Protein AF-A0A7W7I4G4-F1 (afdb_monomer_lite)

Radius of gyration: 18.96 Å; chains: 1; bounding box: 63×33×64 Å

Sequence (135 aa):
MEDLALRLAAIDADACAALRVISYFDSLAGARADLTPIVRGAAILADCPARLLDPARRVRVRVTGAGRVEWRDGTPDPEWMSVAVGTVTLWLERPGPAGPVETMILVRAADAVLAALNRTRGRGRGGAATPRAAG

Secondary structure (DSSP, 8-state):
-HHHHHHHHHHHHHHHHHHHHHHHHHHHHHTT--HHHHHHHHHHHTTS-EEEEETTTTEEEEE-TTS-EE---SPPPTTEEEEEETTEEEEEEEES---HHHHHHHHHHHHHHHHHHHHHHHGGGSS--------

pLDDT: mean 87.65, std 13.45, range [50.03, 98.12]

Organism: NCBI:txid1868

Structure (mmCIF, N/CA/C/O backbone):
data_AF-A0A7W7I4G4-F1
#
_entry.id   AF-A0A7W7I4G4-F1
#
loop_
_atom_site.group_PDB
_atom_site.id
_atom_site.type_symbol
_atom_site.label_atom_id
_atom_site.label_alt_id
_atom_site.label_comp_id
_atom_site.label_asym_id
_atom_site.label_entity_id
_atom_site.label_seq_id
_atom_site.pdbx_PDB_ins_code
_atom_site.Cartn_x
_atom_site.Cartn_y
_atom_site.Cartn_z
_atom_site.occupancy
_atom_site.B_iso_or_equiv
_atom_site.auth_seq_id
_atom_site.auth_comp_id
_atom_site.auth_asym_id
_atom_site.auth_atom_id
_atom_site.pdbx_PDB_model_num
ATOM 1 N N . MET A 1 1 ? 22.891 7.201 -31.309 1.00 57.62 1 MET A N 1
ATOM 2 C CA . MET A 1 1 ? 21.647 7.997 -31.174 1.00 57.62 1 MET A CA 1
ATOM 3 C C . MET A 1 1 ? 20.489 7.200 -30.559 1.00 57.62 1 MET A C 1
ATOM 5 O O . MET A 1 1 ? 19.475 7.810 -30.260 1.00 57.62 1 MET A O 1
ATOM 9 N N . GLU A 1 2 ? 20.621 5.892 -30.303 1.00 62.09 2 GLU A N 1
ATOM 10 C CA . GLU A 1 2 ? 19.525 5.049 -29.776 1.00 62.09 2 GLU A CA 1
ATOM 11 C C . GLU A 1 2 ? 19.226 5.208 -28.271 1.00 62.09 2 GLU A C 1
ATOM 13 O O . GLU A 1 2 ? 18.084 5.020 -27.860 1.00 62.09 2 GLU A O 1
ATOM 18 N N . ASP A 1 3 ? 20.199 5.624 -27.452 1.00 74.06 3 ASP A N 1
ATOM 19 C CA . ASP A 1 3 ? 20.037 5.733 -25.986 1.00 74.06 3 ASP A CA 1
ATOM 20 C C . ASP A 1 3 ? 18.959 6.752 -25.557 1.00 74.06 3 ASP A C 1
ATOM 22 O O . ASP A 1 3 ? 18.190 6.526 -24.625 1.00 74.06 3 ASP A O 1
ATOM 26 N N . LEU A 1 4 ? 18.839 7.865 -26.287 1.00 73.81 4 LEU A N 1
ATOM 27 C CA . LEU A 1 4 ? 17.876 8.928 -25.981 1.00 73.81 4 LEU A CA 1
ATOM 28 C C . LEU A 1 4 ? 16.427 8.514 -26.271 1.00 73.81 4 LEU A C 1
ATOM 30 O O . LEU A 1 4 ? 15.534 8.832 -25.489 1.00 73.81 4 LEU A O 1
ATOM 34 N N . ALA A 1 5 ? 16.198 7.778 -27.361 1.00 72.62 5 ALA A N 1
ATOM 35 C CA . ALA A 1 5 ? 14.866 7.303 -27.731 1.00 72.62 5 ALA A CA 1
ATOM 36 C C . ALA A 1 5 ? 14.347 6.246 -26.741 1.00 72.62 5 ALA A C 1
ATOM 38 O O . ALA A 1 5 ? 13.182 6.288 -26.349 1.00 72.62 5 ALA A O 1
ATOM 39 N N . LEU A 1 6 ? 15.226 5.347 -26.280 1.00 68.38 6 LEU A N 1
ATOM 40 C CA . LEU A 1 6 ? 14.894 4.334 -25.274 1.00 68.38 6 LEU A CA 1
ATOM 41 C C . LEU A 1 6 ? 14.541 4.961 -23.920 1.00 68.38 6 LEU A C 1
ATOM 43 O O . LEU A 1 6 ? 13.561 4.567 -23.289 1.00 68.38 6 LEU A O 1
ATOM 47 N N . ARG A 1 7 ? 15.300 5.970 -23.483 1.00 71.44 7 ARG A N 1
ATOM 48 C CA . ARG A 1 7 ? 15.041 6.666 -22.215 1.00 71.44 7 ARG A CA 1
ATOM 49 C C . ARG A 1 7 ? 13.748 7.474 -22.236 1.00 71.44 7 ARG A C 1
ATOM 51 O O . ARG A 1 7 ? 13.040 7.486 -21.236 1.00 71.44 7 ARG A O 1
ATOM 58 N N . LEU A 1 8 ? 13.430 8.126 -23.354 1.00 68.88 8 LEU A N 1
ATOM 59 C CA . LEU A 1 8 ? 12.180 8.874 -23.489 1.00 68.88 8 LEU A CA 1
ATOM 60 C C . LEU A 1 8 ? 10.966 7.934 -23.429 1.00 68.88 8 LEU A C 1
ATOM 62 O O . LEU A 1 8 ? 10.034 8.186 -22.673 1.00 68.88 8 LEU A O 1
ATOM 66 N N . ALA A 1 9 ? 11.034 6.801 -24.136 1.00 69.38 9 ALA A N 1
ATOM 67 C CA . ALA A 1 9 ? 9.983 5.787 -24.104 1.00 69.38 9 ALA A CA 1
ATOM 68 C C . ALA A 1 9 ? 9.766 5.202 -22.694 1.00 69.38 9 ALA A C 1
ATOM 70 O O . ALA A 1 9 ? 8.628 4.949 -22.300 1.00 69.38 9 ALA A O 1
ATOM 71 N N . ALA A 1 10 ? 10.840 5.016 -21.917 1.00 66.88 10 ALA A N 1
ATOM 72 C CA . ALA A 1 10 ? 10.743 4.578 -20.525 1.00 66.88 10 ALA A CA 1
ATOM 73 C C . ALA A 1 10 ? 10.063 5.630 -19.626 1.00 66.88 10 ALA A C 1
ATOM 75 O O . ALA A 1 10 ? 9.215 5.279 -18.809 1.00 66.88 10 ALA A O 1
ATOM 76 N N . ILE A 1 11 ? 10.375 6.919 -19.815 1.00 74.88 11 ILE A N 1
ATOM 77 C CA . ILE A 1 11 ? 9.738 8.021 -19.073 1.00 74.88 11 ILE A CA 1
ATOM 78 C C . ILE A 1 11 ? 8.235 8.092 -19.376 1.00 74.88 11 ILE A C 1
ATOM 80 O O . ILE A 1 11 ? 7.434 8.237 -18.452 1.00 74.88 11 ILE A O 1
ATOM 84 N N . ASP A 1 12 ? 7.841 7.945 -20.643 1.00 80.44 12 ASP A N 1
ATOM 85 C CA . ASP A 1 12 ? 6.427 7.941 -21.030 1.00 80.44 12 ASP A CA 1
ATOM 86 C C . ASP A 1 12 ? 5.679 6.737 -20.430 1.00 80.44 12 ASP A C 1
ATOM 88 O O . ASP A 1 12 ? 4.547 6.875 -19.955 1.00 80.44 12 ASP A O 1
ATOM 92 N N . ALA A 1 13 ? 6.320 5.564 -20.371 1.00 83.75 13 ALA A N 1
ATOM 93 C CA . ALA A 1 13 ? 5.746 4.373 -19.749 1.00 83.75 13 ALA A CA 1
ATOM 94 C C . ALA A 1 13 ? 5.529 4.549 -18.235 1.00 83.75 13 ALA A C 1
ATOM 96 O O . ALA A 1 13 ? 4.437 4.255 -17.736 1.00 83.75 13 ALA A O 1
ATOM 97 N N . ASP A 1 14 ? 6.521 5.081 -17.516 1.00 85.50 14 ASP A N 1
ATOM 98 C CA . ASP A 1 14 ? 6.424 5.356 -16.078 1.00 85.50 14 ASP A CA 1
ATOM 99 C C . ASP A 1 14 ? 5.364 6.420 -15.772 1.00 85.50 14 ASP A C 1
ATOM 101 O O . ASP A 1 14 ? 4.589 6.278 -14.821 1.00 85.50 14 ASP A O 1
ATOM 105 N N . ALA A 1 15 ? 5.264 7.463 -16.600 1.00 88.69 15 ALA A N 1
ATOM 106 C CA . ALA A 1 15 ? 4.236 8.489 -16.462 1.00 88.69 15 ALA A CA 1
ATOM 107 C C . ALA A 1 15 ? 2.826 7.908 -16.662 1.00 88.69 15 ALA A C 1
ATOM 109 O O . ALA A 1 15 ? 1.929 8.143 -15.844 1.00 88.69 15 ALA A O 1
ATOM 110 N N . CYS A 1 16 ? 2.621 7.097 -17.704 1.00 89.31 16 CYS A N 1
ATOM 111 C CA . CYS A 1 16 ? 1.353 6.402 -17.923 1.00 89.31 16 CYS A CA 1
ATOM 112 C C . CYS A 1 16 ? 1.011 5.443 -16.772 1.00 89.31 16 CYS A C 1
ATOM 114 O O . CYS A 1 16 ? -0.148 5.383 -16.344 1.00 89.31 16 CYS A O 1
ATOM 116 N N . ALA A 1 17 ? 1.997 4.713 -16.244 1.00 91.38 17 ALA A N 1
ATOM 117 C CA . ALA A 1 17 ? 1.816 3.845 -15.086 1.00 91.38 17 ALA A CA 1
ATOM 118 C C . ALA A 1 17 ? 1.419 4.650 -13.840 1.00 91.38 17 ALA A C 1
ATOM 120 O O . ALA A 1 17 ? 0.441 4.305 -13.173 1.00 91.38 17 ALA A O 1
ATOM 121 N N . ALA A 1 18 ? 2.090 5.771 -13.568 1.00 92.69 18 ALA A N 1
ATOM 122 C CA . ALA A 1 18 ? 1.758 6.656 -12.457 1.00 92.69 18 ALA A CA 1
ATOM 123 C C . ALA A 1 18 ? 0.326 7.206 -12.566 1.00 92.69 18 ALA A C 1
ATOM 125 O O . ALA A 1 18 ? -0.429 7.151 -11.595 1.00 92.69 18 ALA A O 1
ATOM 126 N N . LEU A 1 19 ? -0.101 7.662 -13.748 1.00 94.25 19 LEU A N 1
ATOM 127 C CA . LEU A 1 19 ? -1.476 8.128 -13.970 1.00 94.25 19 LEU A CA 1
ATOM 128 C C . LEU A 1 19 ? -2.515 7.024 -13.738 1.00 94.25 19 LEU A C 1
ATOM 130 O O . LEU A 1 19 ? -3.577 7.287 -13.164 1.00 94.25 19 LEU A O 1
ATOM 134 N N . ARG A 1 20 ? -2.211 5.782 -14.134 1.00 95.38 20 ARG A N 1
ATOM 135 C CA . ARG A 1 20 ? -3.073 4.623 -13.860 1.00 95.38 20 ARG A CA 1
ATOM 136 C C . ARG A 1 20 ? -3.199 4.369 -12.360 1.00 95.38 20 ARG A C 1
ATOM 138 O O . ARG A 1 20 ? -4.309 4.142 -11.885 1.00 95.38 20 ARG A O 1
ATOM 145 N N . VAL A 1 21 ? -2.089 4.425 -11.626 1.00 96.94 21 VAL A N 1
ATOM 146 C CA . VAL A 1 21 ? -2.066 4.264 -10.166 1.00 96.94 21 VAL A CA 1
ATOM 147 C C . VAL A 1 21 ? -2.935 5.327 -9.495 1.00 96.94 21 VAL A C 1
ATOM 149 O O . VAL A 1 21 ? -3.801 4.985 -8.691 1.00 96.94 21 VAL A O 1
ATOM 152 N N . ILE A 1 22 ? -2.756 6.598 -9.868 1.00 95.12 22 ILE A N 1
ATOM 153 C CA . ILE A 1 22 ? -3.550 7.722 -9.353 1.00 95.12 22 ILE A CA 1
ATOM 154 C C . ILE A 1 22 ? -5.038 7.474 -9.603 1.00 95.12 22 ILE A C 1
ATOM 156 O O . ILE A 1 22 ? -5.818 7.401 -8.657 1.00 95.12 22 ILE A O 1
ATOM 160 N N . SER A 1 23 ? -5.410 7.241 -10.863 1.00 95.81 23 SER A N 1
ATOM 161 C CA . SER A 1 23 ? -6.805 7.023 -11.263 1.00 95.81 23 SER A CA 1
ATOM 162 C C . SER A 1 23 ? -7.442 5.843 -10.522 1.00 95.81 23 SER A C 1
ATOM 164 O O . SER A 1 23 ? -8.602 5.905 -10.112 1.00 95.81 23 SER A O 1
ATOM 166 N N . TYR A 1 24 ? -6.683 4.763 -10.320 1.00 96.75 24 TYR A N 1
ATOM 167 C CA . TYR A 1 24 ? -7.156 3.584 -9.608 1.00 96.75 24 TYR A CA 1
ATOM 168 C C . TYR A 1 24 ? -7.468 3.897 -8.138 1.00 96.75 24 TYR A C 1
ATOM 170 O O . TYR A 1 24 ? -8.568 3.602 -7.667 1.00 96.75 24 TYR A O 1
ATOM 178 N N . PHE A 1 25 ? -6.544 4.523 -7.406 1.00 97.31 25 PHE A N 1
ATOM 179 C CA . PHE A 1 25 ? -6.775 4.849 -5.996 1.00 97.31 25 PHE A CA 1
ATOM 180 C C . PHE A 1 25 ? -7.816 5.954 -5.806 1.00 97.31 25 PHE A C 1
ATOM 182 O O . PHE A 1 25 ? -8.622 5.856 -4.878 1.00 97.31 25 PHE A O 1
ATOM 189 N N . ASP A 1 26 ? -7.886 6.927 -6.713 1.00 94.69 26 ASP A N 1
ATOM 190 C CA . ASP A 1 26 ? -8.941 7.942 -6.713 1.00 94.69 26 ASP A CA 1
ATOM 191 C C . ASP A 1 26 ? -10.325 7.294 -6.884 1.00 94.69 26 ASP A C 1
ATOM 193 O O . ASP A 1 26 ? -11.272 7.654 -6.179 1.00 94.69 26 ASP A O 1
ATOM 197 N N . SER A 1 27 ? -10.442 6.264 -7.734 1.00 95.69 27 SER A N 1
ATOM 198 C CA . SER A 1 27 ? -11.691 5.505 -7.883 1.00 95.69 27 SER A CA 1
ATOM 199 C C . SER A 1 27 ? -12.092 4.779 -6.592 1.00 95.69 27 SER A C 1
ATOM 201 O O . SER A 1 27 ? -13.261 4.815 -6.205 1.00 95.69 27 SER A O 1
ATOM 203 N N . LEU A 1 28 ? -11.134 4.187 -5.866 1.00 94.06 28 LEU A N 1
ATOM 204 C CA . LEU A 1 28 ? -11.392 3.536 -4.578 1.00 94.06 28 LEU A CA 1
ATOM 205 C C . LEU A 1 28 ? -11.794 4.545 -3.497 1.00 94.06 28 LEU A C 1
ATOM 207 O O . LEU A 1 28 ? -12.694 4.270 -2.697 1.00 94.06 28 LEU A O 1
ATOM 211 N N . ALA A 1 29 ? -11.150 5.713 -3.479 1.00 90.75 29 ALA A N 1
ATOM 212 C CA . ALA A 1 29 ? -11.481 6.799 -2.566 1.00 90.75 29 ALA A CA 1
ATOM 213 C C . ALA A 1 29 ? -12.899 7.335 -2.834 1.00 90.75 29 ALA A C 1
ATOM 215 O O . ALA A 1 29 ? -13.702 7.438 -1.901 1.00 90.75 29 ALA A O 1
ATOM 216 N N . GLY A 1 30 ? -13.239 7.587 -4.103 1.00 90.06 30 GLY A N 1
ATOM 217 C CA . GLY A 1 30 ? -14.575 8.003 -4.539 1.00 90.06 30 GLY A CA 1
ATOM 218 C C . GLY A 1 30 ? -15.652 6.961 -4.223 1.00 90.06 30 GLY A C 1
ATOM 219 O O . GLY A 1 30 ? -16.703 7.299 -3.676 1.00 90.06 30 GLY A O 1
ATOM 220 N N . ALA A 1 31 ? -15.353 5.678 -4.452 1.00 91.56 31 ALA A N 1
ATOM 221 C CA . ALA A 1 31 ? -16.215 4.547 -4.106 1.00 91.56 31 ALA A CA 1
ATOM 222 C C . ALA A 1 31 ? -16.258 4.242 -2.601 1.00 91.56 31 ALA A C 1
ATOM 224 O O . ALA A 1 31 ? -16.956 3.319 -2.179 1.00 91.56 31 ALA A O 1
ATOM 225 N N . ARG A 1 32 ? -15.542 5.012 -1.766 1.00 91.12 32 ARG A N 1
ATOM 226 C CA . ARG A 1 32 ? -15.561 4.859 -0.309 1.00 91.12 32 ARG A CA 1
ATOM 227 C C . ARG A 1 32 ? -15.130 3.455 0.144 1.00 91.12 32 ARG A C 1
ATOM 229 O O . ARG A 1 32 ? -15.610 2.978 1.177 1.00 91.12 32 ARG A O 1
ATOM 236 N N . ALA A 1 33 ? -14.187 2.840 -0.566 1.00 91.69 33 ALA A N 1
ATOM 237 C CA . ALA A 1 33 ? -13.701 1.490 -0.299 1.00 91.69 33 ALA A CA 1
ATOM 238 C C . ALA A 1 33 ? -13.132 1.315 1.123 1.00 91.69 33 ALA A C 1
ATOM 240 O O . ALA A 1 33 ? -12.595 2.254 1.719 1.00 91.69 33 ALA A O 1
ATOM 241 N N . ASP A 1 34 ? -13.256 0.105 1.670 1.00 92.62 34 ASP A N 1
ATOM 242 C CA . ASP A 1 34 ? -12.606 -0.285 2.925 1.00 92.62 34 ASP A CA 1
ATOM 243 C C . ASP A 1 34 ? -11.100 -0.554 2.725 1.00 92.62 34 ASP A C 1
ATOM 245 O O . ASP A 1 34 ? -10.570 -0.469 1.617 1.00 92.62 34 ASP A O 1
ATOM 249 N N . LEU A 1 35 ? -10.390 -0.908 3.802 1.00 94.31 35 LEU A N 1
ATOM 250 C CA . LEU A 1 35 ? -8.936 -1.116 3.771 1.00 94.31 35 LEU A CA 1
ATOM 251 C C . LEU A 1 35 ? -8.509 -2.268 2.845 1.00 94.31 35 LEU A C 1
ATOM 253 O O . LEU A 1 35 ? -7.518 -2.144 2.133 1.00 94.31 35 LEU A O 1
ATOM 257 N N . THR A 1 36 ? -9.252 -3.378 2.806 1.00 9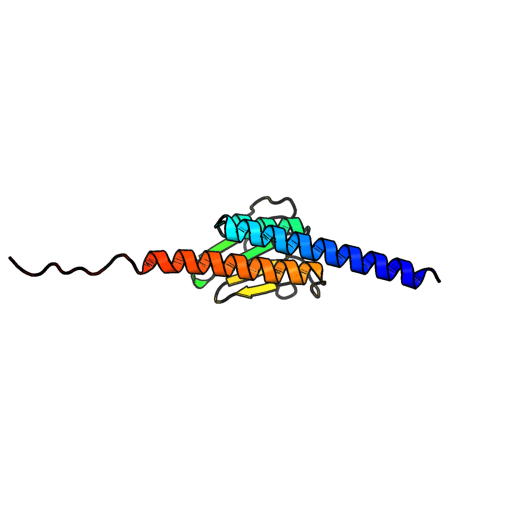5.94 36 THR A N 1
ATOM 258 C CA . THR A 1 36 ? -8.854 -4.568 2.030 1.00 95.94 36 THR A CA 1
ATOM 259 C C . THR A 1 36 ? -8.781 -4.321 0.514 1.00 95.94 36 THR A C 1
ATOM 261 O O . THR A 1 36 ? -7.771 -4.700 -0.080 1.00 95.94 36 THR A O 1
ATOM 264 N N . PRO A 1 37 ? -9.772 -3.679 -0.144 1.00 96.88 37 PRO A N 1
ATOM 265 C CA . PRO A 1 37 ? -9.644 -3.271 -1.547 1.00 96.88 37 PRO A CA 1
ATOM 266 C C . PRO A 1 37 ? -8.443 -2.360 -1.832 1.00 96.88 37 PRO A C 1
ATOM 268 O O . PRO A 1 37 ? -7.811 -2.504 -2.877 1.00 96.88 37 PRO A O 1
ATOM 271 N N . ILE A 1 38 ? -8.098 -1.463 -0.902 1.00 97.31 38 ILE A N 1
ATOM 272 C CA . ILE A 1 38 ? -6.958 -0.546 -1.053 1.00 97.31 38 ILE A CA 1
ATOM 273 C C . ILE A 1 38 ? -5.639 -1.329 -1.026 1.00 97.31 38 ILE A C 1
ATOM 275 O O . ILE A 1 38 ? -4.825 -1.193 -1.937 1.00 97.31 38 ILE A O 1
ATOM 279 N N . VAL A 1 39 ? -5.459 -2.220 -0.044 1.00 97.62 39 VAL A N 1
ATOM 280 C CA . VAL A 1 39 ? -4.261 -3.079 0.052 1.00 97.62 39 VAL A CA 1
ATOM 281 C C . VAL A 1 39 ? -4.161 -4.027 -1.144 1.00 97.62 39 VAL A C 1
ATOM 283 O O . VAL A 1 39 ? -3.076 -4.241 -1.675 1.00 97.62 39 VAL A O 1
ATOM 286 N N . ARG A 1 40 ? -5.293 -4.558 -1.620 1.00 98.06 40 ARG A N 1
ATOM 287 C CA . ARG A 1 40 ? -5.343 -5.372 -2.842 1.00 98.06 40 ARG A CA 1
ATOM 288 C C . ARG A 1 40 ? -4.882 -4.593 -4.068 1.00 98.06 40 ARG A C 1
ATOM 290 O O . ARG A 1 40 ? -4.129 -5.135 -4.867 1.00 98.06 40 ARG A O 1
ATOM 297 N N . GLY A 1 41 ? -5.319 -3.344 -4.200 1.00 97.19 41 GLY A N 1
ATOM 298 C CA . GLY A 1 41 ? -4.860 -2.441 -5.250 1.00 97.19 41 GLY A CA 1
ATOM 299 C C . GLY A 1 41 ? -3.350 -2.263 -5.245 1.00 97.19 41 GLY A C 1
ATOM 300 O O . GLY A 1 41 ? -2.711 -2.454 -6.273 1.00 97.19 41 GLY A O 1
ATOM 301 N N . ALA A 1 42 ? -2.785 -1.972 -4.070 1.00 97.88 42 ALA A N 1
ATOM 302 C CA . ALA A 1 42 ? -1.342 -1.832 -3.907 1.00 97.88 42 ALA A CA 1
ATOM 303 C C . ALA A 1 42 ? -0.592 -3.110 -4.314 1.00 97.88 42 ALA A C 1
ATOM 305 O O . ALA A 1 42 ? 0.386 -3.025 -5.048 1.00 97.88 42 ALA A O 1
ATOM 306 N N . ALA A 1 43 ? -1.087 -4.284 -3.909 1.00 97.88 43 ALA A N 1
ATOM 307 C CA . ALA A 1 43 ? -0.450 -5.557 -4.235 1.00 97.88 43 ALA A CA 1
ATOM 308 C C . ALA A 1 43 ? -0.466 -5.872 -5.742 1.00 97.88 43 ALA A C 1
ATOM 310 O O . ALA A 1 43 ? 0.553 -6.260 -6.308 1.00 97.88 43 ALA A O 1
ATOM 311 N N . ILE A 1 44 ? -1.617 -5.684 -6.398 1.00 97.62 44 ILE A N 1
ATOM 312 C CA . ILE A 1 44 ? -1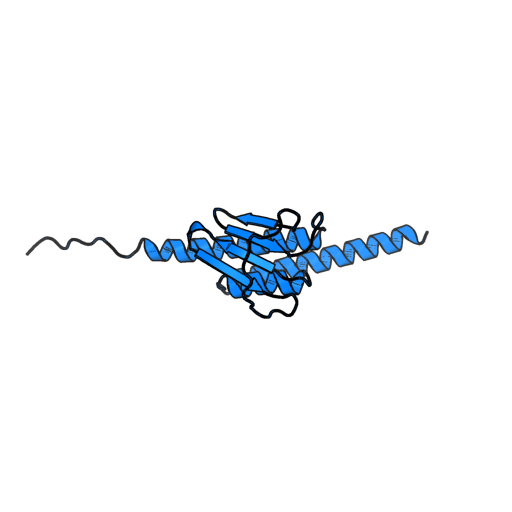.776 -5.961 -7.834 1.00 97.62 44 ILE A CA 1
ATOM 313 C C . ILE A 1 44 ? -0.957 -4.976 -8.672 1.00 97.62 44 ILE A C 1
ATOM 315 O O . ILE A 1 44 ? -0.286 -5.384 -9.612 1.00 97.62 44 ILE A O 1
ATOM 319 N N . LEU A 1 45 ? -0.999 -3.680 -8.343 1.00 96.81 45 LEU A N 1
ATOM 320 C CA . LEU A 1 45 ? -0.293 -2.651 -9.112 1.00 96.81 45 LEU A CA 1
ATOM 321 C C . LEU A 1 45 ? 1.228 -2.737 -8.950 1.00 96.81 45 LEU A C 1
ATOM 323 O O . LEU A 1 45 ? 1.945 -2.428 -9.895 1.00 96.81 45 LEU A O 1
ATOM 327 N N . ALA A 1 46 ? 1.717 -3.152 -7.778 1.00 96.12 46 ALA A N 1
ATOM 328 C CA . ALA A 1 46 ? 3.147 -3.331 -7.527 1.00 96.12 46 ALA A CA 1
ATOM 329 C C . ALA A 1 46 ? 3.669 -4.711 -7.963 1.00 96.12 46 ALA A C 1
ATOM 331 O O . ALA A 1 46 ? 4.870 -4.970 -7.862 1.00 96.12 46 ALA A O 1
ATOM 332 N N . ASP A 1 47 ? 2.774 -5.613 -8.377 1.00 96.38 47 ASP A N 1
ATOM 333 C CA . ASP A 1 47 ? 3.058 -7.021 -8.661 1.00 96.38 47 ASP A CA 1
ATOM 334 C C . ASP A 1 47 ? 3.896 -7.698 -7.556 1.00 96.38 47 ASP A C 1
ATOM 336 O O . ASP A 1 47 ? 4.907 -8.368 -7.773 1.00 96.38 47 ASP A O 1
ATOM 340 N N . CYS A 1 48 ? 3.525 -7.440 -6.304 1.00 97.12 48 CYS A N 1
ATOM 341 C CA . CYS A 1 48 ? 4.129 -8.061 -5.130 1.00 97.12 48 CYS A CA 1
ATOM 342 C C . CYS A 1 48 ? 3.140 -8.053 -3.963 1.00 97.12 48 CYS A C 1
ATOM 344 O O . CYS A 1 48 ? 2.149 -7.322 -3.990 1.00 97.12 48 CYS A O 1
ATOM 346 N N . PRO A 1 49 ? 3.341 -8.882 -2.927 1.00 97.75 49 PRO A N 1
ATOM 347 C CA . PRO A 1 49 ? 2.454 -8.850 -1.778 1.00 97.75 49 PRO A CA 1
ATOM 348 C C . PRO A 1 49 ? 2.477 -7.477 -1.096 1.00 97.75 49 PRO A C 1
ATOM 350 O O . PRO A 1 49 ? 3.540 -6.896 -0.906 1.00 97.75 49 PRO A O 1
ATOM 353 N N . ALA A 1 50 ? 1.313 -6.981 -0.684 1.00 97.88 50 ALA A N 1
ATOM 354 C CA . ALA A 1 50 ? 1.183 -5.780 0.128 1.00 97.88 50 ALA A CA 1
ATOM 355 C C . ALA A 1 50 ? 0.618 -6.128 1.503 1.00 97.88 50 ALA A C 1
ATOM 357 O O . ALA A 1 50 ? -0.271 -6.978 1.641 1.00 97.88 50 ALA A O 1
ATOM 358 N N . ARG A 1 51 ? 1.115 -5.450 2.534 1.00 97.25 51 ARG A N 1
ATOM 359 C CA . ARG A 1 51 ? 0.740 -5.695 3.926 1.00 97.25 51 ARG A CA 1
ATOM 360 C C . ARG A 1 51 ? 0.404 -4.388 4.616 1.00 97.25 51 ARG A C 1
ATOM 362 O O . ARG A 1 51 ? 1.152 -3.432 4.510 1.00 97.25 51 ARG A O 1
ATOM 369 N N . LEU A 1 52 ? -0.701 -4.350 5.346 1.00 96.50 52 LEU A N 1
ATOM 370 C CA . LEU A 1 52 ? -1.141 -3.217 6.148 1.00 96.50 52 LEU A CA 1
ATOM 371 C C . LEU A 1 52 ? -1.300 -3.653 7.601 1.00 96.50 52 LEU A C 1
ATOM 373 O O . LEU A 1 52 ? -1.979 -4.643 7.895 1.00 96.50 52 LEU A O 1
ATOM 377 N N . LEU A 1 53 ? -0.689 -2.891 8.504 1.00 95.56 53 LEU A N 1
ATOM 378 C CA . LEU A 1 53 ? -0.768 -3.097 9.946 1.00 95.56 53 LEU A CA 1
ATOM 379 C C . LEU A 1 53 ? -1.227 -1.805 10.619 1.00 95.56 53 LEU A C 1
ATOM 381 O O . LEU A 1 53 ? -0.590 -0.768 10.467 1.00 95.56 53 LEU A O 1
ATOM 385 N N . ASP A 1 54 ? -2.292 -1.896 11.410 1.00 92.81 54 ASP A N 1
ATOM 386 C CA . ASP A 1 54 ? -2.695 -0.869 12.371 1.00 92.81 54 ASP A CA 1
ATOM 387 C C . ASP A 1 54 ? -2.609 -1.459 13.789 1.00 92.81 54 ASP A C 1
ATOM 389 O O . ASP A 1 54 ? -3.556 -2.123 14.235 1.00 92.81 54 ASP A O 1
ATOM 393 N N . PRO A 1 55 ? -1.495 -1.268 14.520 1.00 88.25 55 PRO A N 1
ATOM 394 C CA . PRO A 1 55 ? -1.378 -1.711 15.904 1.00 88.25 55 PRO A CA 1
ATOM 395 C C . PRO A 1 55 ? -2.439 -1.090 16.822 1.00 88.25 55 PRO A C 1
ATOM 397 O O . PRO A 1 55 ? -2.914 -1.774 17.728 1.00 88.25 55 PRO A O 1
ATOM 400 N N . ALA A 1 56 ? -2.868 0.154 16.577 1.00 87.50 56 ALA A N 1
ATOM 401 C CA . ALA A 1 56 ? -3.834 0.837 17.439 1.00 87.50 56 ALA A CA 1
ATOM 402 C C . ALA A 1 56 ? -5.234 0.210 17.356 1.00 87.50 56 ALA A C 1
ATOM 404 O O . ALA A 1 56 ? -5.976 0.212 18.337 1.00 87.50 56 ALA A O 1
ATOM 405 N N . ARG A 1 57 ? -5.595 -0.354 16.197 1.00 84.88 57 ARG A N 1
ATOM 406 C CA . ARG A 1 57 ? -6.900 -1.000 15.960 1.00 84.88 57 ARG A CA 1
ATOM 407 C C . ARG A 1 57 ? -6.835 -2.519 15.828 1.00 84.88 57 ARG A C 1
ATOM 409 O O . ARG A 1 57 ? -7.853 -3.140 15.541 1.00 84.88 57 ARG A O 1
ATOM 416 N N . ARG A 1 58 ? -5.652 -3.116 16.014 1.00 88.50 58 ARG A N 1
ATOM 417 C CA . ARG A 1 58 ? -5.374 -4.544 15.768 1.00 88.50 58 ARG A CA 1
ATOM 418 C C . ARG A 1 58 ? -5.785 -5.007 14.360 1.00 88.50 58 ARG A C 1
ATOM 420 O O . ARG A 1 58 ? -6.154 -6.164 14.175 1.00 88.50 58 ARG A O 1
ATOM 427 N N . VAL A 1 59 ? -5.707 -4.123 13.362 1.00 90.00 59 VAL A N 1
ATOM 428 C CA . VAL A 1 59 ? -6.006 -4.476 11.966 1.00 90.00 59 VAL A CA 1
ATOM 429 C C . VAL A 1 59 ? -4.747 -5.018 11.308 1.00 90.00 59 VAL A C 1
ATOM 431 O O . VAL A 1 59 ? -3.680 -4.409 11.376 1.00 90.00 59 VAL A O 1
ATOM 434 N N . ARG A 1 60 ? -4.889 -6.172 10.658 1.00 94.12 60 ARG A N 1
ATOM 435 C CA . ARG A 1 60 ? -3.851 -6.836 9.872 1.00 94.12 60 ARG A CA 1
ATOM 436 C C . ARG A 1 60 ? -4.465 -7.291 8.563 1.00 94.12 60 ARG A C 1
ATOM 438 O O . ARG A 1 60 ? -5.381 -8.106 8.569 1.00 94.12 60 ARG A O 1
ATOM 445 N N . VAL A 1 61 ? -3.964 -6.762 7.456 1.00 95.56 61 VAL A N 1
ATOM 446 C CA . VAL A 1 61 ? -4.376 -7.169 6.112 1.00 95.56 61 VAL A CA 1
ATOM 447 C C . VAL A 1 61 ? -3.123 -7.472 5.320 1.00 95.56 61 VAL A C 1
ATOM 449 O O . VAL A 1 61 ? -2.216 -6.650 5.262 1.00 95.56 61 VAL A O 1
ATOM 452 N N . ARG A 1 62 ? -3.065 -8.640 4.692 1.00 97.06 62 ARG A N 1
ATOM 453 C CA . ARG A 1 62 ? -2.040 -8.954 3.704 1.00 97.06 62 ARG A CA 1
ATOM 454 C C . ARG A 1 62 ? -2.720 -9.464 2.450 1.00 97.06 62 ARG A C 1
ATOM 456 O O . ARG A 1 62 ? -3.655 -10.261 2.524 1.00 97.06 62 ARG A O 1
ATOM 463 N N . VAL A 1 63 ? -2.268 -8.979 1.305 1.00 98.06 63 VAL A N 1
ATOM 464 C CA . VAL A 1 63 ? -2.774 -9.379 -0.002 1.00 98.06 63 VAL A CA 1
ATOM 465 C C . VAL A 1 63 ? -1.591 -9.733 -0.888 1.00 98.06 63 VAL A C 1
ATOM 467 O O . VAL A 1 63 ? -0.612 -9.002 -0.930 1.00 98.06 63 VAL A O 1
ATOM 470 N N . THR A 1 64 ? -1.661 -10.869 -1.570 1.00 97.44 64 THR A N 1
ATOM 471 C CA . THR A 1 64 ? -0.651 -11.294 -2.552 1.00 97.44 64 THR A CA 1
ATOM 472 C C . THR A 1 64 ? -0.704 -10.442 -3.819 1.00 97.44 64 THR A C 1
ATOM 474 O O . THR A 1 64 ? -1.733 -9.829 -4.095 1.00 97.44 64 THR A O 1
ATOM 477 N N . GLY A 1 65 ? 0.351 -10.474 -4.643 1.00 94.62 65 GLY A N 1
ATOM 478 C CA . GLY A 1 65 ? 0.350 -9.814 -5.962 1.00 94.62 65 GLY A CA 1
ATOM 479 C C . GLY A 1 65 ? -0.789 -10.288 -6.880 1.00 94.62 65 GLY A C 1
ATOM 480 O O . GLY A 1 65 ? -1.358 -9.510 -7.633 1.00 94.62 65 GLY A O 1
ATOM 481 N N . ALA A 1 66 ? -1.250 -11.534 -6.708 1.00 94.75 66 ALA A N 1
ATOM 482 C CA . ALA A 1 66 ? -2.433 -12.077 -7.388 1.00 94.75 66 ALA A CA 1
ATOM 483 C C . ALA A 1 66 ? -3.779 -11.583 -6.805 1.00 94.75 66 ALA A C 1
ATOM 485 O O . ALA A 1 66 ? -4.847 -12.083 -7.163 1.00 94.75 66 ALA A O 1
ATOM 486 N N . GLY A 1 67 ? -3.753 -10.661 -5.841 1.00 93.75 67 GLY A N 1
ATOM 487 C CA . GLY A 1 67 ? -4.932 -10.098 -5.195 1.00 93.75 67 GLY A CA 1
ATOM 488 C C . GLY A 1 67 ? -5.579 -10.988 -4.130 1.00 93.75 67 GLY A C 1
ATOM 489 O O . GLY A 1 67 ? -6.619 -10.617 -3.592 1.00 93.75 67 GLY A O 1
ATOM 490 N N . ARG A 1 68 ? -5.025 -12.153 -3.778 1.00 95.69 68 ARG A N 1
ATOM 491 C CA . ARG A 1 68 ? -5.619 -13.016 -2.736 1.00 95.69 68 ARG A CA 1
ATOM 492 C C . ARG A 1 68 ? -5.272 -12.519 -1.340 1.00 95.69 68 ARG A C 1
ATOM 494 O O . ARG A 1 68 ? -4.103 -12.263 -1.062 1.00 95.69 68 ARG A O 1
ATOM 501 N N . VAL A 1 69 ? -6.284 -12.403 -0.479 1.00 95.75 69 VAL A N 1
ATOM 502 C CA . VAL A 1 69 ? -6.098 -12.087 0.943 1.00 95.75 69 VAL A CA 1
ATOM 503 C C . VAL A 1 69 ? -5.489 -13.304 1.624 1.00 95.75 69 VAL A C 1
ATOM 505 O O . VAL A 1 69 ? -6.015 -14.406 1.492 1.00 95.75 69 VAL A O 1
ATOM 508 N N . GLU A 1 70 ? -4.402 -13.095 2.353 1.00 93.62 70 GLU A N 1
ATOM 509 C CA . GLU A 1 70 ? -3.709 -14.145 3.089 1.00 93.62 70 GLU A CA 1
ATOM 510 C C . GLU A 1 70 ? -3.413 -13.689 4.511 1.00 93.62 70 GLU A C 1
ATOM 512 O O . GLU A 1 70 ? -3.249 -12.501 4.792 1.00 93.62 70 GLU A O 1
ATOM 517 N N . TRP A 1 71 ? -3.308 -14.658 5.413 1.00 89.69 71 TRP A N 1
ATOM 518 C CA . TRP A 1 71 ? -2.764 -14.427 6.738 1.00 89.69 71 TRP A CA 1
ATOM 519 C C . TRP A 1 71 ? -1.280 -14.782 6.751 1.00 89.69 71 TRP A C 1
ATOM 521 O O . TRP A 1 71 ? -0.866 -15.796 6.192 1.00 89.69 71 TRP A O 1
ATOM 531 N N . ARG A 1 72 ? -0.476 -13.946 7.403 1.00 85.94 72 ARG A N 1
ATOM 532 C CA . ARG A 1 72 ? 0.928 -14.233 7.691 1.00 85.94 72 ARG A CA 1
ATOM 533 C C . ARG A 1 72 ? 1.243 -13.689 9.069 1.00 85.94 72 ARG A C 1
ATOM 535 O O . ARG A 1 72 ? 0.949 -12.520 9.332 1.00 85.94 72 ARG A O 1
ATOM 542 N N . ASP A 1 73 ? 1.846 -14.513 9.912 1.00 81.56 73 ASP A N 1
ATOM 543 C CA . ASP A 1 73 ? 2.375 -14.091 11.205 1.00 81.56 73 ASP A CA 1
ATOM 544 C C . ASP A 1 73 ? 3.785 -13.502 11.074 1.00 81.56 73 ASP A C 1
ATOM 546 O O . ASP A 1 73 ? 4.436 -13.618 10.036 1.00 81.56 73 ASP A O 1
ATOM 550 N N . GLY A 1 74 ? 4.233 -12.812 12.123 1.00 86.31 74 GLY A N 1
ATOM 551 C CA . GLY A 1 74 ? 5.559 -12.195 12.186 1.00 86.31 74 GLY A CA 1
ATOM 552 C C . GLY A 1 74 ? 5.595 -10.715 11.800 1.00 86.31 74 GLY A C 1
ATOM 553 O O . GLY A 1 74 ? 4.671 -10.174 11.178 1.00 86.31 74 GLY A O 1
ATOM 554 N N . THR A 1 75 ? 6.677 -10.059 12.210 1.00 87.81 75 THR A N 1
ATOM 555 C CA . THR A 1 75 ? 6.946 -8.635 11.971 1.00 87.81 75 THR A CA 1
ATOM 556 C C . THR A 1 75 ? 7.278 -8.403 10.492 1.00 87.81 75 THR A C 1
ATOM 558 O O . THR A 1 75 ? 7.983 -9.226 9.911 1.00 87.81 75 THR A O 1
ATOM 561 N N . PRO A 1 76 ? 6.746 -7.345 9.846 1.00 92.06 76 PRO A N 1
ATOM 562 C CA . PRO A 1 76 ? 7.208 -6.932 8.522 1.00 92.06 76 PRO A CA 1
ATOM 563 C C . PRO A 1 76 ? 8.719 -6.692 8.515 1.00 92.06 76 PRO A C 1
ATOM 565 O O . PRO A 1 76 ? 9.261 -6.190 9.500 1.00 92.06 76 PRO A O 1
ATOM 568 N N . ASP A 1 77 ? 9.377 -7.052 7.419 1.00 94.19 77 ASP A N 1
ATOM 569 C CA . ASP A 1 77 ? 10.807 -6.805 7.253 1.00 94.19 77 ASP A CA 1
ATOM 570 C C . ASP A 1 77 ? 11.066 -5.286 7.166 1.00 94.19 77 ASP A C 1
ATOM 572 O O . ASP A 1 77 ? 10.357 -4.600 6.419 1.00 94.19 77 ASP A O 1
ATOM 576 N N . PRO A 1 78 ? 12.023 -4.728 7.929 1.00 91.69 78 PRO A N 1
ATOM 577 C CA . PRO A 1 78 ? 12.351 -3.306 7.860 1.00 91.69 78 PRO A CA 1
ATOM 578 C C . PRO A 1 78 ? 12.943 -2.873 6.510 1.00 91.69 78 PRO A C 1
ATOM 580 O O . PRO A 1 78 ? 12.893 -1.685 6.203 1.00 91.69 78 PRO A O 1
ATOM 583 N N . GLU A 1 79 ? 13.482 -3.794 5.706 1.00 95.06 79 GLU A N 1
ATOM 584 C CA . GLU A 1 79 ? 14.043 -3.484 4.383 1.00 95.06 79 GLU A CA 1
ATOM 585 C C . GLU A 1 79 ? 12.975 -3.357 3.289 1.00 95.06 79 GLU A C 1
ATOM 587 O O . GLU A 1 79 ? 13.270 -2.920 2.173 1.00 95.06 79 GLU A O 1
ATOM 592 N N . TRP A 1 80 ? 11.731 -3.741 3.584 1.00 96.94 80 TRP A N 1
ATOM 593 C CA . TRP A 1 80 ? 10.621 -3.628 2.645 1.00 96.94 80 TRP A CA 1
ATOM 594 C C . TRP A 1 80 ? 10.183 -2.180 2.438 1.00 96.94 80 TRP A C 1
ATOM 596 O O . TRP A 1 80 ? 10.026 -1.404 3.387 1.00 96.94 80 TRP A O 1
ATOM 606 N N . MET A 1 81 ? 9.889 -1.847 1.180 1.00 97.69 81 MET A N 1
ATOM 607 C CA . MET A 1 81 ? 9.328 -0.550 0.806 1.00 97.69 81 MET A CA 1
ATOM 608 C C . MET A 1 81 ? 8.048 -0.284 1.598 1.00 97.69 81 MET A C 1
ATOM 610 O O . MET A 1 81 ? 7.141 -1.120 1.633 1.00 97.69 81 MET A O 1
ATOM 614 N N . SER A 1 82 ? 7.950 0.879 2.239 1.00 97.06 82 SER A N 1
ATOM 615 C CA . SER A 1 82 ? 6.816 1.176 3.109 1.00 97.06 82 SER A CA 1
ATOM 616 C C . SER A 1 82 ? 6.488 2.655 3.220 1.00 97.06 82 SER A C 1
ATOM 618 O O . SER A 1 82 ? 7.294 3.528 2.904 1.00 97.06 82 SER A O 1
ATOM 620 N N . VAL A 1 83 ? 5.269 2.924 3.680 1.00 97.31 83 VAL A N 1
ATOM 621 C CA . VAL A 1 83 ? 4.778 4.260 4.008 1.00 97.31 83 VAL A CA 1
ATOM 622 C C . VAL A 1 83 ? 3.958 4.207 5.295 1.00 97.31 83 VAL A C 1
ATOM 624 O O . VAL A 1 83 ? 3.107 3.331 5.479 1.00 97.31 83 VAL A O 1
ATOM 627 N N . ALA A 1 84 ? 4.225 5.147 6.200 1.00 95.88 84 ALA A N 1
ATOM 628 C CA . ALA A 1 84 ? 3.481 5.312 7.442 1.00 95.88 84 ALA A CA 1
ATOM 629 C C . ALA A 1 84 ? 2.394 6.386 7.286 1.00 95.88 84 ALA A C 1
ATOM 631 O O . ALA A 1 84 ? 2.619 7.449 6.713 1.00 95.88 84 ALA A O 1
ATOM 632 N N . VAL A 1 85 ? 1.211 6.109 7.831 1.00 92.75 85 VAL A N 1
ATOM 633 C CA . VAL A 1 85 ? 0.005 6.939 7.757 1.00 92.75 85 VAL A CA 1
ATOM 634 C C . VAL A 1 85 ? -0.671 6.958 9.126 1.00 92.75 85 VAL A C 1
ATOM 636 O O . VAL A 1 85 ? -1.514 6.121 9.465 1.00 92.75 85 VAL A O 1
ATOM 639 N N . GLY A 1 86 ? -0.290 7.929 9.955 1.00 88.88 86 GLY A N 1
ATOM 640 C CA . GLY A 1 86 ? -0.724 7.980 11.350 1.00 88.88 86 GLY A CA 1
ATOM 641 C C . GLY A 1 86 ? -0.210 6.768 12.131 1.00 88.88 86 GLY A C 1
ATOM 642 O O . GLY A 1 86 ? 0.993 6.584 12.254 1.00 88.88 86 GLY A O 1
ATOM 643 N N . THR A 1 87 ? -1.117 5.945 12.667 1.00 90.31 87 THR A N 1
ATOM 644 C CA . THR A 1 87 ? -0.761 4.703 13.382 1.00 90.31 87 THR A CA 1
ATOM 645 C C . THR A 1 87 ? -0.623 3.498 12.461 1.00 90.31 87 THR A C 1
ATOM 647 O O . THR A 1 87 ? -0.307 2.421 12.946 1.00 90.31 87 THR A O 1
ATOM 650 N N . VAL A 1 88 ? -0.911 3.648 11.168 1.00 94.44 88 VAL A N 1
ATOM 651 C CA . VAL A 1 88 ? -0.944 2.549 10.202 1.00 94.44 88 VAL A CA 1
ATOM 652 C C . VAL A 1 88 ? 0.310 2.579 9.359 1.00 94.44 88 VAL A C 1
ATOM 654 O O . VAL A 1 88 ? 0.739 3.649 8.945 1.00 94.44 88 VAL A O 1
ATOM 657 N N . THR A 1 89 ? 0.846 1.413 9.037 1.00 97.12 89 THR A N 1
ATOM 658 C CA . THR A 1 89 ? 1.919 1.300 8.052 1.00 97.12 89 THR A CA 1
ATOM 659 C C . THR A 1 89 ? 1.493 0.333 6.957 1.00 97.12 89 THR A C 1
ATOM 661 O O . THR A 1 89 ? 0.877 -0.704 7.227 1.00 97.12 89 THR A O 1
ATOM 664 N N . LEU A 1 90 ? 1.782 0.712 5.715 1.00 97.56 90 LEU A N 1
ATOM 665 C CA . LEU A 1 90 ? 1.603 -0.097 4.518 1.00 97.56 90 LEU A CA 1
ATOM 666 C C . LEU A 1 90 ? 2.988 -0.460 3.976 1.00 97.56 90 LEU A C 1
ATOM 668 O O . LEU A 1 90 ? 3.819 0.422 3.788 1.00 97.56 90 LEU A O 1
ATOM 672 N N . TRP A 1 91 ? 3.209 -1.741 3.707 1.00 98.12 91 TRP A N 1
ATOM 673 C CA . TRP A 1 91 ? 4.412 -2.279 3.079 1.00 98.12 91 TRP A CA 1
ATOM 674 C C 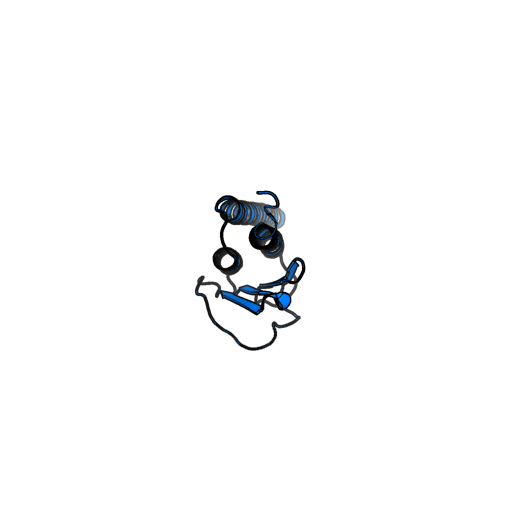. TRP A 1 91 ? 4.071 -2.899 1.729 1.00 98.12 91 TRP A C 1
ATOM 676 O O . TRP A 1 91 ? 3.010 -3.511 1.573 1.00 98.12 91 TRP A O 1
ATOM 686 N N . LEU A 1 92 ? 5.016 -2.816 0.803 1.00 98.06 92 LEU A N 1
ATOM 687 C CA . LEU A 1 92 ? 5.167 -3.743 -0.311 1.00 98.06 92 LEU A CA 1
ATOM 688 C C . LEU A 1 92 ? 6.267 -4.731 0.090 1.00 98.06 92 LEU A C 1
ATOM 690 O O . LEU A 1 92 ? 7.351 -4.300 0.466 1.00 98.06 92 LEU A O 1
ATOM 694 N N . GLU A 1 93 ? 6.006 -6.039 0.050 1.00 96.75 93 GLU A N 1
ATOM 695 C CA . GLU A 1 93 ? 6.940 -7.098 0.476 1.00 96.75 93 GLU A CA 1
ATOM 696 C C . GLU A 1 93 ? 8.059 -7.318 -0.560 1.00 96.75 93 GLU A C 1
ATOM 698 O O . GLU A 1 93 ? 8.267 -8.422 -1.066 1.00 96.75 93 GLU A O 1
ATOM 703 N N . ARG A 1 94 ? 8.756 -6.235 -0.911 1.00 96.06 94 ARG A N 1
ATOM 704 C CA . ARG A 1 94 ? 9.891 -6.182 -1.826 1.00 96.06 94 ARG A CA 1
ATOM 705 C C . ARG A 1 94 ? 10.977 -5.300 -1.194 1.00 96.06 94 ARG A C 1
ATOM 707 O O . ARG A 1 94 ? 10.661 -4.181 -0.784 1.00 96.06 94 ARG A O 1
ATOM 714 N N . PRO A 1 95 ? 12.224 -5.787 -1.083 1.00 93.94 95 PRO A N 1
ATOM 715 C CA . PRO A 1 95 ? 13.321 -5.003 -0.532 1.00 93.94 95 PRO A CA 1
ATOM 716 C C . PRO A 1 95 ? 13.823 -3.946 -1.524 1.00 93.94 95 PRO A C 1
ATOM 718 O O . PRO A 1 95 ? 13.632 -4.071 -2.737 1.00 93.94 95 PRO A O 1
ATOM 721 N N . GLY A 1 96 ? 14.525 -2.944 -0.998 1.00 92.44 96 GLY A N 1
ATOM 722 C CA . GLY A 1 96 ? 15.200 -1.911 -1.786 1.00 92.44 96 GLY A CA 1
ATOM 723 C C . GLY A 1 96 ? 14.413 -0.601 -1.901 1.00 92.44 96 GLY A C 1
ATOM 724 O O . GLY A 1 96 ? 13.315 -0.478 -1.358 1.00 92.44 96 GLY A O 1
ATOM 725 N N . PRO A 1 97 ? 14.978 0.416 -2.576 1.00 91.69 97 PRO A N 1
ATOM 726 C CA . PRO A 1 97 ? 14.307 1.697 -2.747 1.00 91.69 97 PRO A CA 1
ATOM 727 C C . PRO A 1 97 ? 13.108 1.560 -3.690 1.00 91.69 97 PRO A C 1
ATOM 729 O O . PRO A 1 97 ? 13.179 0.872 -4.707 1.00 91.69 97 PRO A O 1
ATOM 732 N N . ALA A 1 98 ? 12.016 2.253 -3.370 1.00 93.19 98 ALA A N 1
ATOM 733 C CA . ALA A 1 98 ? 10.861 2.335 -4.251 1.00 93.19 98 ALA A CA 1
ATOM 734 C C . ALA A 1 98 ? 11.220 3.093 -5.538 1.00 93.19 98 AL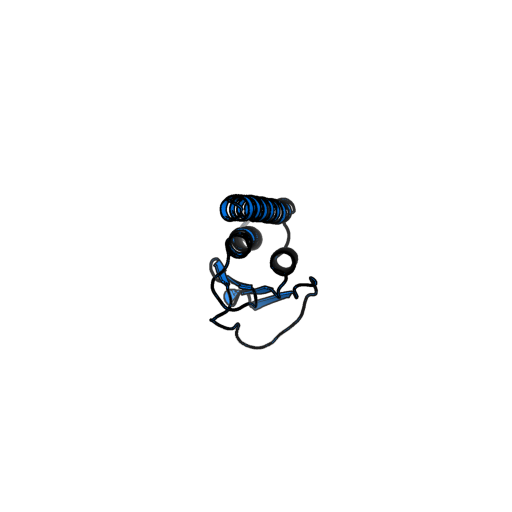A A C 1
ATOM 736 O O . ALA A 1 98 ? 11.761 4.200 -5.484 1.00 93.19 98 ALA A O 1
ATOM 737 N N . GLY A 1 99 ? 10.891 2.509 -6.692 1.00 93.44 99 GLY A N 1
ATOM 738 C CA . GLY A 1 99 ? 10.939 3.212 -7.968 1.00 93.44 99 GLY A CA 1
ATOM 739 C C . GLY A 1 99 ? 9.845 4.284 -8.063 1.00 93.44 99 GLY A C 1
ATOM 740 O O . GLY A 1 99 ? 9.050 4.466 -7.129 1.00 93.44 99 GLY A O 1
ATOM 741 N N . PRO A 1 100 ? 9.766 5.017 -9.187 1.00 92.38 100 PRO A N 1
ATOM 742 C CA . PRO A 1 100 ? 8.749 6.052 -9.382 1.00 92.38 100 PRO A CA 1
ATOM 743 C C . PRO A 1 100 ? 7.316 5.515 -9.250 1.00 92.38 100 PRO A C 1
ATOM 745 O O . PRO A 1 100 ? 6.472 6.135 -8.596 1.00 92.38 100 PRO A O 1
ATOM 748 N N . VAL A 1 101 ? 7.050 4.336 -9.822 1.00 94.31 101 VAL A N 1
ATOM 749 C CA . VAL A 1 101 ? 5.726 3.702 -9.796 1.00 94.31 101 VAL A CA 1
ATOM 750 C C . VAL A 1 101 ? 5.393 3.186 -8.397 1.00 94.31 101 VAL A C 1
ATOM 752 O O . VAL A 1 101 ? 4.317 3.496 -7.887 1.00 94.31 101 VAL A O 1
ATOM 755 N N . GLU A 1 102 ? 6.301 2.470 -7.726 1.00 96.44 102 GLU A N 1
ATOM 756 C CA . GLU A 1 102 ? 6.085 1.987 -6.355 1.00 96.44 102 GLU A CA 1
ATOM 757 C C . GLU A 1 102 ? 5.886 3.138 -5.369 1.00 96.44 102 GLU A C 1
ATOM 759 O O . GLU A 1 102 ? 5.015 3.067 -4.500 1.00 96.44 102 GLU A O 1
ATOM 764 N N . THR A 1 103 ? 6.638 4.228 -5.537 1.00 96.50 103 THR A N 1
ATOM 765 C CA . THR A 1 103 ? 6.461 5.450 -4.746 1.00 96.50 103 THR A CA 1
ATOM 766 C C . THR A 1 103 ? 5.051 6.003 -4.935 1.00 96.50 103 THR A C 1
ATOM 768 O O . THR A 1 103 ? 4.370 6.297 -3.952 1.00 96.50 103 THR A O 1
ATOM 771 N N . MET A 1 104 ? 4.570 6.091 -6.180 1.00 97.44 104 MET A N 1
ATOM 772 C CA . MET A 1 104 ? 3.209 6.552 -6.458 1.00 97.44 104 MET A CA 1
ATOM 773 C C . MET A 1 104 ? 2.152 5.610 -5.867 1.00 97.44 104 MET A C 1
ATOM 775 O O . MET A 1 104 ? 1.158 6.080 -5.315 1.00 97.44 104 MET A O 1
ATOM 779 N N . ILE A 1 105 ? 2.366 4.291 -5.929 1.00 98.12 105 ILE A N 1
ATOM 780 C CA . ILE A 1 105 ? 1.467 3.296 -5.326 1.00 98.12 105 ILE A CA 1
ATOM 781 C C . ILE A 1 105 ? 1.381 3.510 -3.818 1.00 98.12 105 ILE A C 1
ATOM 783 O O . ILE A 1 105 ? 0.277 3.602 -3.286 1.00 98.12 105 ILE A O 1
ATOM 787 N N . LEU A 1 106 ? 2.522 3.624 -3.137 1.00 97.94 106 LEU A N 1
ATOM 788 C CA . LEU A 1 106 ? 2.580 3.834 -1.693 1.00 97.94 106 LEU A CA 1
ATOM 789 C C . LEU A 1 106 ? 1.886 5.138 -1.291 1.00 97.94 106 LEU A C 1
ATOM 791 O O . LEU A 1 106 ? 1.009 5.110 -0.430 1.00 97.94 106 LEU A O 1
ATOM 795 N N . VAL A 1 107 ? 2.212 6.258 -1.944 1.00 97.00 107 VAL A N 1
ATOM 796 C CA . VAL A 1 107 ? 1.611 7.571 -1.654 1.00 97.00 107 VAL A CA 1
ATOM 797 C C . VAL A 1 107 ? 0.093 7.540 -1.846 1.00 97.00 107 VAL A C 1
ATOM 799 O O . VAL A 1 107 ? -0.659 7.921 -0.951 1.00 97.00 107 VAL A O 1
ATOM 802 N N . ARG A 1 108 ? -0.390 7.029 -2.981 1.00 97.75 108 ARG A N 1
ATOM 803 C CA . ARG A 1 108 ? -1.830 7.036 -3.279 1.00 97.75 108 ARG A CA 1
ATOM 804 C C . ARG A 1 108 ? -2.617 6.024 -2.453 1.00 97.75 108 ARG A C 1
ATOM 806 O O . ARG A 1 108 ? -3.737 6.315 -2.031 1.00 97.75 108 ARG A O 1
ATOM 813 N N . ALA A 1 109 ? -2.031 4.869 -2.149 1.00 97.38 109 ALA A N 1
ATOM 814 C CA . ALA A 1 109 ? -2.621 3.925 -1.209 1.00 97.38 109 ALA A CA 1
ATOM 815 C C . ALA A 1 109 ? -2.696 4.519 0.205 1.00 97.38 109 ALA A C 1
ATOM 817 O O . ALA A 1 109 ? -3.712 4.350 0.879 1.00 97.38 109 ALA A O 1
ATOM 818 N N . ALA A 1 110 ? -1.660 5.239 0.644 1.00 96.69 110 ALA A N 1
ATOM 819 C CA . ALA A 1 110 ? -1.627 5.923 1.931 1.00 96.69 110 ALA A CA 1
ATOM 820 C C . ALA A 1 110 ? -2.762 6.947 2.079 1.00 96.69 110 ALA A C 1
ATOM 822 O O . ALA A 1 110 ? -3.485 6.918 3.079 1.00 96.69 110 ALA A O 1
ATOM 823 N N . ASP A 1 111 ? -2.978 7.787 1.066 1.00 96.06 111 ASP A N 1
ATOM 824 C CA . ASP A 1 111 ? -4.071 8.765 1.050 1.00 96.06 111 ASP A CA 1
ATOM 825 C C . ASP A 1 111 ? -5.447 8.085 1.121 1.00 96.06 111 ASP A C 1
ATOM 827 O O . ASP A 1 111 ? -6.309 8.469 1.921 1.00 96.06 111 ASP A O 1
ATOM 831 N N . ALA A 1 112 ? -5.647 7.014 0.346 1.00 96.25 112 ALA A N 1
ATOM 832 C CA . ALA A 1 112 ? -6.882 6.235 0.374 1.00 96.25 112 ALA A CA 1
ATOM 833 C C . ALA A 1 112 ? -7.114 5.562 1.743 1.00 96.25 112 ALA A C 1
ATOM 835 O O . ALA A 1 112 ? -8.236 5.574 2.265 1.00 96.25 112 ALA A O 1
ATOM 836 N N . VAL A 1 113 ? -6.059 5.015 2.365 1.00 95.62 113 VAL A N 1
ATOM 837 C CA . VAL A 1 113 ? -6.104 4.457 3.727 1.00 95.62 113 VAL A CA 1
ATOM 838 C C . VAL A 1 113 ? -6.492 5.541 4.727 1.00 95.62 113 VAL A C 1
ATOM 840 O O . VAL A 1 113 ? -7.415 5.334 5.517 1.00 95.62 113 VAL A O 1
ATOM 843 N N . LEU A 1 114 ? -5.857 6.715 4.680 1.00 92.94 114 LEU A N 1
ATOM 844 C CA . LEU A 1 114 ? -6.176 7.831 5.570 1.00 92.94 114 LEU A CA 1
ATOM 845 C C . LEU A 1 114 ? -7.645 8.252 5.435 1.00 92.94 114 LEU A C 1
ATOM 847 O O . LEU A 1 114 ? -8.342 8.415 6.444 1.00 92.94 114 LEU A O 1
ATOM 851 N N . ALA A 1 115 ? -8.145 8.358 4.203 1.00 92.75 115 ALA A N 1
ATOM 852 C CA . ALA A 1 115 ? -9.543 8.665 3.926 1.00 92.75 115 ALA A CA 1
ATOM 853 C C . ALA A 1 115 ? -10.496 7.605 4.514 1.00 92.75 115 ALA A C 1
ATOM 855 O O . ALA A 1 115 ? -11.509 7.945 5.134 1.00 92.75 115 ALA A O 1
ATOM 856 N N . ALA A 1 116 ? -10.177 6.313 4.391 1.00 92.06 116 ALA A N 1
ATOM 857 C CA . ALA A 1 116 ? -10.958 5.231 4.998 1.00 92.06 116 ALA A CA 1
ATOM 858 C C . ALA A 1 116 ? -10.927 5.265 6.543 1.00 92.06 116 ALA A C 1
ATOM 860 O O . ALA A 1 116 ? -11.963 5.119 7.207 1.00 92.06 116 ALA A O 1
ATOM 861 N N . LEU A 1 117 ? -9.762 5.527 7.141 1.00 89.12 117 LEU A N 1
ATOM 862 C CA . LEU A 1 117 ? -9.593 5.615 8.594 1.00 89.12 117 LEU A CA 1
ATOM 863 C C . LEU A 1 117 ? -10.326 6.817 9.200 1.00 89.12 117 LEU A C 1
ATOM 865 O O . LEU A 1 117 ? -10.911 6.699 10.279 1.00 89.12 117 LEU A O 1
ATOM 869 N N . ASN A 1 118 ? -10.327 7.965 8.526 1.00 88.81 118 ASN A N 1
ATOM 870 C CA . ASN A 1 118 ? -11.018 9.161 9.010 1.00 88.81 118 ASN A CA 1
ATOM 871 C C . ASN A 1 118 ? -12.542 8.996 8.967 1.00 88.81 118 ASN A C 1
ATOM 873 O O . ASN A 1 118 ? -13.228 9.391 9.912 1.00 88.81 118 ASN A O 1
ATOM 877 N N . ARG A 1 119 ? -13.076 8.305 7.952 1.00 86.88 119 ARG A N 1
ATOM 878 C CA . ARG A 1 119 ? -14.508 7.960 7.898 1.00 86.88 119 ARG A CA 1
ATOM 879 C C . ARG A 1 119 ? -14.940 7.063 9.055 1.00 86.88 119 ARG A C 1
ATOM 881 O O . ARG A 1 119 ? -15.994 7.286 9.648 1.00 86.88 119 ARG A O 1
ATOM 888 N N . THR A 1 120 ? -14.125 6.070 9.406 1.00 78.69 120 THR A N 1
ATOM 889 C CA . THR A 1 120 ? -14.422 5.179 10.541 1.00 78.69 120 THR A CA 1
ATOM 890 C C . THR A 1 120 ? -14.329 5.902 11.891 1.00 78.69 120 THR A C 1
ATOM 892 O O . THR A 1 120 ? -15.136 5.617 12.771 1.00 78.69 120 THR A O 1
ATOM 895 N N . ARG A 1 121 ? -13.443 6.902 12.047 1.00 72.19 121 ARG A N 1
ATOM 896 C CA . ARG A 1 121 ? -13.391 7.764 13.253 1.00 72.19 121 ARG A CA 1
ATOM 897 C C . ARG A 1 121 ? -14.633 8.645 13.408 1.00 72.19 121 ARG A C 1
ATOM 899 O O . ARG A 1 121 ? -15.130 8.787 14.522 1.00 72.19 121 ARG A O 1
ATOM 906 N N . GLY A 1 122 ? -15.146 9.214 12.314 1.00 61.81 122 GLY A N 1
ATOM 907 C CA . GLY A 1 122 ? -16.315 10.106 12.338 1.00 61.81 122 GLY A CA 1
ATOM 908 C C . GLY A 1 122 ? -17.605 9.434 12.823 1.00 61.81 122 GLY A C 1
ATOM 909 O O . GLY A 1 122 ? -18.430 10.081 13.459 1.00 61.81 122 GLY A O 1
ATOM 910 N N . ARG A 1 123 ? -17.754 8.119 12.610 1.00 57.75 123 ARG A N 1
ATOM 911 C CA . ARG A 1 123 ? -18.917 7.352 13.092 1.00 57.75 123 ARG A CA 1
ATOM 912 C C . ARG A 1 123 ? -18.922 7.113 14.610 1.00 5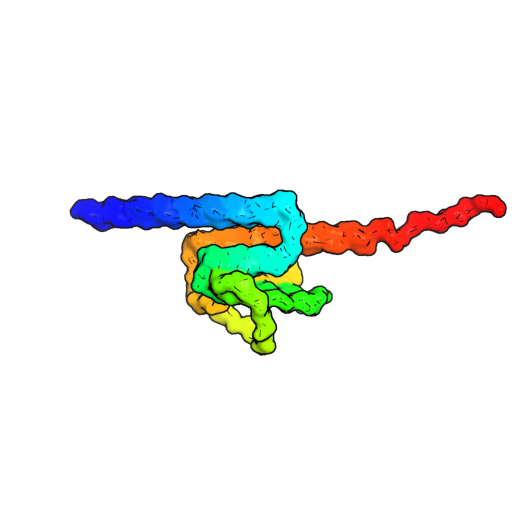7.75 123 ARG A C 1
ATOM 914 O O . ARG A 1 123 ? -19.987 6.891 15.168 1.00 57.75 123 ARG A O 1
ATOM 921 N N . GLY A 1 124 ? -17.771 7.188 15.287 1.00 50.53 124 GLY A N 1
ATOM 922 C CA . GLY A 1 124 ? -17.650 6.901 16.725 1.00 50.53 124 GLY A CA 1
ATOM 923 C C . GLY A 1 124 ? -17.978 8.066 17.669 1.00 50.53 124 GLY A C 1
ATOM 924 O O . GLY A 1 124 ? -18.094 7.848 18.869 1.00 50.53 124 GLY A O 1
ATOM 925 N N . ARG A 1 125 ? -18.128 9.299 17.161 1.00 51.72 125 ARG A N 1
ATOM 926 C CA . ARG A 1 125 ? -18.411 10.502 17.978 1.00 51.72 125 ARG A CA 1
ATOM 927 C C . ARG A 1 125 ? -19.846 11.037 17.870 1.00 51.72 125 ARG A C 1
ATOM 929 O O . ARG A 1 125 ? -20.146 12.058 18.470 1.00 51.72 125 ARG A O 1
ATOM 936 N N . GLY A 1 126 ? -20.734 10.361 17.138 1.00 50.03 126 GLY A N 1
ATOM 937 C CA . GLY A 1 126 ? -22.115 10.819 16.910 1.00 50.03 126 GLY A CA 1
ATOM 938 C C . GLY A 1 126 ? -23.182 10.228 17.840 1.00 50.03 126 GLY A C 1
ATOM 939 O O . GLY A 1 126 ? -24.361 10.468 17.614 1.00 50.03 126 GLY A O 1
ATOM 940 N N . GLY A 1 127 ? -22.802 9.430 18.842 1.00 54.28 127 GLY A N 1
ATOM 941 C CA . GLY A 1 127 ? -23.737 8.602 19.612 1.00 54.28 127 GLY A CA 1
ATOM 942 C C . GLY A 1 127 ? -23.625 8.738 21.126 1.00 54.28 127 GLY A C 1
ATOM 943 O O . GLY A 1 127 ? -23.533 7.720 21.792 1.00 54.28 127 GLY A O 1
ATOM 944 N N . ALA A 1 128 ? -23.591 9.956 21.672 1.00 60.00 128 ALA A N 1
ATOM 945 C CA . ALA A 1 128 ? -23.948 10.219 23.072 1.00 60.00 128 ALA A CA 1
ATOM 946 C C . ALA A 1 128 ? -24.000 11.729 23.341 1.00 60.00 128 ALA A C 1
ATOM 948 O O . ALA A 1 128 ? -22.956 12.362 23.460 1.00 60.00 128 ALA A O 1
ATOM 949 N N . ALA A 1 129 ? -25.214 12.282 23.430 1.00 56.25 129 ALA A N 1
ATOM 950 C CA . ALA A 1 129 ? -25.647 13.262 24.435 1.00 56.25 129 ALA A CA 1
ATOM 951 C C . ALA A 1 129 ? -26.913 13.979 23.945 1.00 56.25 129 ALA A C 1
ATOM 953 O O . ALA A 1 129 ? -26.870 14.987 23.245 1.00 56.25 129 ALA A O 1
ATOM 954 N N . THR A 1 130 ? -28.064 13.491 24.387 1.00 58.06 130 THR A N 1
ATOM 955 C CA . THR A 1 130 ? -29.173 14.393 24.690 1.00 58.06 130 THR A CA 1
ATOM 956 C C . THR A 1 130 ? -29.721 13.954 26.039 1.00 58.06 130 THR A C 1
ATOM 958 O O . THR A 1 130 ? -30.513 13.015 26.093 1.00 58.06 130 THR A O 1
ATOM 961 N N . PRO A 1 131 ? -29.286 14.552 27.162 1.00 60.75 131 PRO A N 1
ATOM 962 C CA . PRO A 1 131 ? -30.087 14.470 28.365 1.00 60.75 131 PRO A CA 1
ATOM 963 C C . PRO A 1 131 ? -31.343 15.303 28.103 1.00 60.75 131 PRO A C 1
ATOM 965 O O . PRO A 1 131 ? -31.311 16.533 28.122 1.00 60.75 131 PRO A O 1
ATOM 968 N N . ARG A 1 132 ? -32.451 14.624 27.793 1.00 53.41 132 ARG A N 1
ATOM 969 C CA . ARG A 1 132 ? -33.775 15.241 27.814 1.00 53.41 132 ARG A CA 1
ATOM 970 C C . ARG A 1 132 ? -34.157 15.437 29.276 1.00 53.41 132 ARG A C 1
ATOM 972 O O . ARG A 1 132 ? -34.699 14.536 29.906 1.00 53.41 132 ARG A O 1
ATOM 979 N N . ALA A 1 133 ? -33.804 16.598 29.811 1.00 63.56 133 ALA A N 1
ATOM 980 C CA . ALA A 1 133 ? -34.434 17.140 31.001 1.00 63.56 133 ALA A CA 1
ATOM 981 C C . ALA A 1 133 ? -35.759 17.825 30.622 1.00 63.56 133 ALA A C 1
ATOM 983 O O . ALA A 1 133 ? -35.892 18.336 29.509 1.00 63.56 133 ALA A O 1
ATOM 984 N N . ALA A 1 134 ? -36.651 17.877 31.612 1.00 52.16 134 ALA A N 1
ATOM 985 C CA . ALA A 1 134 ? -37.914 18.614 31.714 1.00 52.16 134 ALA A CA 1
ATOM 986 C C . ALA A 1 134 ? -39.202 17.830 31.400 1.00 52.16 134 ALA A C 1
ATO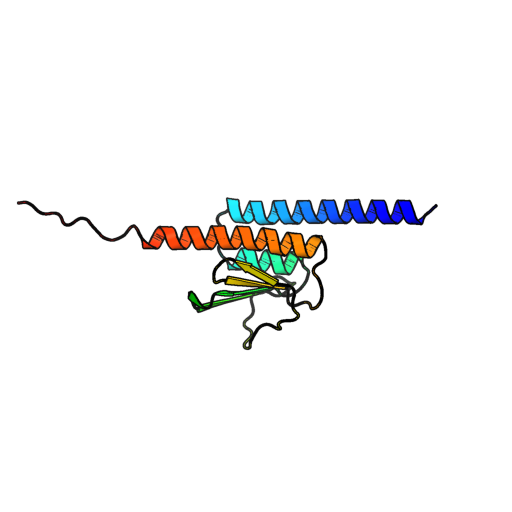M 988 O O . ALA A 1 134 ? -39.441 17.407 30.266 1.00 52.16 134 ALA A O 1
ATOM 989 N N . GLY A 1 135 ? -40.038 17.725 32.440 1.00 54.97 135 GLY A N 1
ATOM 990 C CA . GLY A 1 135 ? -41.437 17.307 32.415 1.00 54.97 135 GLY A CA 1
ATOM 991 C C . GLY A 1 135 ? -41.813 16.526 33.657 1.00 54.97 135 GLY A C 1
ATOM 992 O O . GLY A 1 135 ? -42.166 15.346 33.467 1.00 54.97 135 GLY A O 1
#

Foldseek 3Di:
DVVVVVVVVVVVVLVVLLVVLLVLLVVCLVVLHALLVLQLSLLCSVLAKKWKAQPVVRDTWIAGNVSDTDDDDDDQDPQFDWDDAPRMIMTGNDGDDDDSNNVSSRVSSSVSNNSNVVVVVVVVPPPDDDPPDDD